Protein AF-A0A136NVB6-F1 (afdb_monomer_lite)

Sequence (111 aa):
YADDDYGMDKSFRREIEKVFPDQKMQELPFDHKIYSSHFSFPNGLPKIHEHDGKPPQGFGYYLNGRLCVYYTYETNISDGWANPREHEDPPEKREESFKMGTNIIVYVLNN

Foldseek 3Di:
DEECQQPCVVVCLVVVCVVVVPDDKDWDQLPPQLCPLPDHDSPDAAAQDAHPNDDKTWIADDDPNATPDIYIYGHPLVVLVDDCVVPVTDPVSNVSSVVSVVSNVSSVVPD

pLDDT: mean 95.72, std 4.09, range [60.44, 98.56]

Secondary structure (DSSP, 8-state):
-EE-TTT-HHHHHHHHHHHSTT---EEPPTTSGGGTSSS--TT-S---S-SSSPPPEEEEEEETTEEEEEEEES--GGGGGS-HHHH---HHHHHHHHHHHHHHHHHHHH-

Structure (mmCIF, N/CA/C/O backbone):
data_AF-A0A136NVB6-F1
#
_entry.id   AF-A0A136NVB6-F1
#
loop_
_atom_site.group_PDB
_atom_site.id
_atom_site.type_symbol
_atom_site.label_atom_id
_atom_site.label_alt_id
_atom_site.label_comp_id
_atom_site.label_asym_id
_atom_site.label_entity_id
_atom_site.label_seq_id
_atom_site.pdbx_PDB_ins_code
_atom_site.Cartn_x
_atom_site.Cartn_y
_atom_site.Cartn_z
_atom_site.occupancy
_atom_site.B_iso_or_equiv
_atom_site.auth_seq_id
_atom_site.auth_comp_id
_atom_site.auth_asym_id
_atom_site.auth_atom_id
_atom_site.pdbx_PDB_model_num
ATOM 1 N N . TYR A 1 1 ? -7.129 4.912 -0.275 1.00 94.38 1 TYR A N 1
ATOM 2 C CA . TYR A 1 1 ? -5.745 4.494 -0.539 1.00 94.38 1 TYR A CA 1
ATOM 3 C C . TYR A 1 1 ? -4.882 5.736 -0.504 1.00 94.38 1 TYR A C 1
ATOM 5 O O . TYR A 1 1 ? -5.317 6.750 -1.040 1.00 94.38 1 TYR A O 1
ATOM 13 N N . ALA A 1 2 ? -3.742 5.670 0.165 1.00 96.25 2 ALA A N 1
ATOM 14 C CA . ALA A 1 2 ? -2.711 6.696 0.179 1.00 96.25 2 ALA A CA 1
ATOM 15 C C . ALA A 1 2 ? -1.354 5.986 0.121 1.00 96.25 2 ALA A C 1
ATOM 17 O O . ALA A 1 2 ? -1.238 4.874 0.629 1.00 96.25 2 ALA A O 1
ATOM 18 N N . ASP A 1 3 ? -0.364 6.621 -0.482 1.00 93.69 3 ASP A N 1
ATOM 19 C CA . ASP A 1 3 ? 1.004 6.121 -0.600 1.00 93.69 3 ASP A CA 1
ATOM 20 C C . ASP A 1 3 ? 1.941 7.220 -0.111 1.00 93.69 3 ASP A C 1
ATOM 22 O O . ASP A 1 3 ? 1.600 8.399 -0.228 1.00 93.69 3 ASP A O 1
ATOM 26 N N . ASP A 1 4 ? 3.055 6.862 0.513 1.00 93.69 4 ASP A N 1
ATOM 27 C CA . ASP A 1 4 ? 3.959 7.842 1.095 1.00 93.69 4 ASP A CA 1
ATOM 28 C C . ASP A 1 4 ? 4.681 8.706 0.058 1.00 93.69 4 ASP A C 1
ATOM 30 O O . ASP A 1 4 ? 5.144 9.792 0.429 1.00 93.69 4 ASP A O 1
ATOM 34 N N . ASP A 1 5 ? 4.732 8.248 -1.199 1.00 89.06 5 ASP A N 1
ATOM 35 C CA . ASP A 1 5 ? 5.253 8.944 -2.381 1.00 89.06 5 ASP A CA 1
ATOM 36 C C . ASP A 1 5 ? 6.582 9.672 -2.119 1.00 89.06 5 ASP A C 1
ATOM 38 O O . ASP A 1 5 ? 6.816 10.807 -2.532 1.00 89.06 5 ASP A O 1
ATOM 42 N N . TYR A 1 6 ? 7.416 9.038 -1.293 1.00 90.19 6 TYR A N 1
ATOM 43 C CA . TYR A 1 6 ? 8.656 9.562 -0.736 1.00 90.19 6 TYR A CA 1
ATOM 44 C C . TYR A 1 6 ? 8.601 11.013 -0.215 1.00 90.19 6 TYR A C 1
ATOM 46 O O . TYR A 1 6 ? 9.302 11.919 -0.671 1.00 90.19 6 TYR A O 1
ATOM 54 N N . GLY A 1 7 ? 7.794 11.244 0.821 1.00 92.12 7 GLY A N 1
ATOM 55 C CA . GLY A 1 7 ? 7.813 12.516 1.560 1.00 92.12 7 GLY A CA 1
ATOM 56 C C . GLY A 1 7 ? 6.542 12.833 2.335 1.00 92.12 7 GLY A C 1
ATOM 57 O O . GLY A 1 7 ? 6.522 13.755 3.159 1.00 92.12 7 GLY A O 1
ATOM 58 N N . MET A 1 8 ? 5.477 12.066 2.114 1.00 95.31 8 MET A N 1
ATOM 59 C CA . MET A 1 8 ? 4.186 12.314 2.739 1.00 95.31 8 MET A CA 1
ATOM 60 C C . MET A 1 8 ? 4.078 11.721 4.151 1.00 95.31 8 MET A C 1
ATOM 62 O O . MET A 1 8 ? 3.281 12.231 4.938 1.00 95.31 8 MET A O 1
ATOM 66 N N . ASP A 1 9 ? 4.893 10.724 4.524 1.00 96.00 9 ASP A N 1
ATOM 67 C CA . ASP A 1 9 ? 4.684 9.901 5.732 1.00 96.00 9 ASP A CA 1
ATOM 68 C C . ASP A 1 9 ? 4.460 10.696 7.020 1.00 96.00 9 ASP A C 1
ATOM 70 O O . ASP A 1 9 ? 3.432 10.546 7.690 1.00 96.00 9 ASP A O 1
ATOM 74 N N . LYS A 1 10 ? 5.366 11.626 7.333 1.00 96.44 10 LYS A N 1
ATOM 75 C CA . LYS A 1 10 ? 5.258 12.448 8.546 1.00 96.44 10 LYS A CA 1
ATOM 76 C C . LYS A 1 10 ? 3.979 13.289 8.567 1.00 96.44 10 LYS A C 1
ATOM 78 O O . LYS A 1 10 ? 3.361 13.452 9.620 1.00 96.44 10 LYS A O 1
ATOM 83 N N . SER A 1 11 ? 3.599 13.854 7.422 1.00 97.38 11 SER A N 1
ATOM 84 C CA . SER A 1 11 ? 2.396 14.680 7.306 1.00 97.38 11 SER A CA 1
ATOM 85 C C . SER A 1 11 ? 1.136 13.821 7.349 1.00 97.38 11 SER A C 1
ATOM 87 O O . SER A 1 11 ? 0.214 14.158 8.088 1.00 97.38 11 SER A O 1
ATOM 89 N N . PHE A 1 12 ? 1.113 12.693 6.635 1.00 97.56 12 PHE A N 1
ATOM 90 C CA . PHE A 1 12 ? -0.014 11.765 6.617 1.00 97.56 12 PHE A CA 1
ATOM 91 C C . PHE A 1 12 ? -0.327 11.255 8.023 1.00 97.56 12 PHE A C 1
ATOM 93 O O . PHE A 1 12 ? -1.461 11.402 8.476 1.00 97.56 12 PHE A O 1
ATOM 100 N N . ARG A 1 13 ? 0.682 10.757 8.753 1.00 97.06 13 ARG A N 1
ATOM 101 C CA . ARG A 1 13 ? 0.527 10.276 10.138 1.00 97.06 13 ARG A CA 1
ATOM 102 C C . ARG A 1 13 ? -0.040 11.355 11.061 1.00 97.06 13 ARG A C 1
ATOM 104 O O . ARG A 1 13 ? -0.994 11.097 11.786 1.00 97.06 13 ARG A O 1
ATOM 111 N N . ARG A 1 14 ? 0.481 12.585 10.980 1.00 97.50 14 ARG A N 1
ATOM 112 C CA . ARG A 1 14 ? -0.003 13.715 11.791 1.00 97.50 14 ARG A CA 1
ATOM 113 C C . ARG A 1 14 ? -1.472 14.049 11.524 1.00 97.50 14 ARG A C 1
ATOM 115 O O . ARG A 1 14 ? -2.190 14.414 12.451 1.00 97.50 14 ARG A O 1
ATOM 122 N N . GLU A 1 15 ? -1.908 14.016 10.266 1.00 98.06 15 GLU A N 1
ATOM 123 C CA . GLU A 1 15 ? -3.284 14.386 9.919 1.00 98.06 15 GLU A CA 1
ATOM 124 C C . GLU A 1 15 ? -4.271 13.238 10.155 1.00 98.06 15 GLU A C 1
ATOM 126 O O . GLU A 1 15 ? -5.367 13.479 10.660 1.00 98.06 15 GLU A O 1
ATOM 131 N N . ILE A 1 16 ? -3.892 11.991 9.866 1.00 97.69 16 ILE A N 1
ATOM 132 C CA . ILE A 1 16 ? -4.795 10.843 10.017 1.00 97.69 16 ILE A CA 1
ATOM 133 C C . ILE A 1 16 ? -5.108 10.537 11.490 1.00 97.69 16 ILE A C 1
ATOM 135 O O . ILE A 1 16 ? -6.226 10.128 11.800 1.00 97.69 16 ILE A O 1
ATOM 139 N N . GLU A 1 17 ? -4.190 10.842 12.413 1.00 97.25 17 GLU A N 1
ATOM 140 C CA . GLU A 1 17 ? -4.438 10.794 13.863 1.00 97.25 17 GLU A CA 1
ATOM 141 C C . GLU A 1 17 ? -5.568 11.738 14.303 1.00 97.25 17 GLU A C 1
ATOM 143 O O . GLU A 1 17 ? -6.295 11.430 15.242 1.00 97.25 17 GLU A O 1
ATOM 148 N N . LYS A 1 18 ? -5.779 12.866 13.611 1.00 98.06 18 LYS A N 1
ATOM 149 C CA . LYS A 1 18 ? -6.904 13.773 13.905 1.00 98.06 18 LYS A CA 1
ATOM 150 C C . LYS A 1 18 ? -8.232 13.232 13.375 1.00 98.06 18 LYS A C 1
ATOM 152 O O . LYS A 1 18 ? -9.279 13.557 13.927 1.00 98.06 18 LYS A O 1
ATOM 157 N N . VAL A 1 19 ? -8.192 12.441 12.300 1.00 97.75 19 VAL A N 1
ATOM 158 C CA . VAL A 1 19 ? -9.377 11.807 11.697 1.00 97.75 19 VAL A CA 1
ATOM 159 C C . VAL A 1 19 ? -9.834 10.608 12.533 1.00 97.75 19 VAL A C 1
ATOM 161 O O . VAL A 1 19 ? -11.033 10.410 12.712 1.00 97.75 19 VAL A O 1
ATOM 164 N N . PHE A 1 20 ? -8.888 9.838 13.077 1.00 97.50 20 PHE A N 1
ATOM 165 C CA . PHE A 1 20 ? -9.142 8.661 13.909 1.00 97.50 20 PHE A CA 1
ATOM 166 C C . PHE A 1 20 ? -8.462 8.789 15.286 1.00 97.50 20 PHE A C 1
ATOM 168 O O . PHE A 1 20 ? -7.531 8.035 15.571 1.00 97.50 20 PHE A O 1
ATOM 175 N N . PRO A 1 21 ? -8.920 9.705 16.162 1.00 97.12 21 PRO A N 1
ATOM 176 C CA . PRO A 1 21 ? -8.244 10.007 17.431 1.00 97.12 21 PRO A CA 1
ATOM 177 C C . PRO A 1 21 ? -8.180 8.820 18.403 1.00 97.12 21 PRO A C 1
ATOM 179 O O . PRO A 1 21 ? -7.263 8.737 19.216 1.00 97.12 21 PRO A O 1
ATOM 182 N N . ASP A 1 22 ? -9.124 7.882 18.290 1.00 97.00 22 ASP A N 1
ATOM 18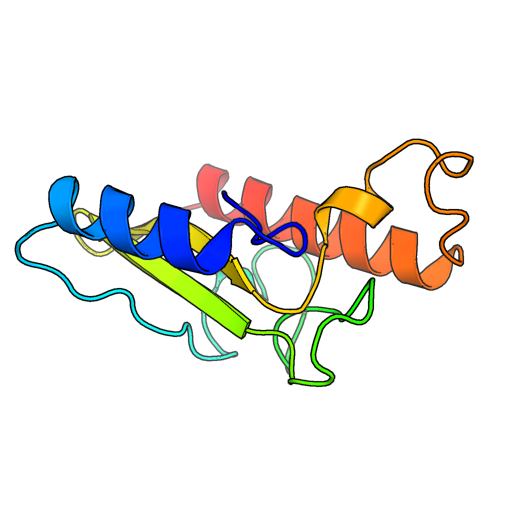3 C CA . ASP A 1 22 ? -9.234 6.714 19.172 1.00 97.00 22 ASP A CA 1
ATOM 184 C C . ASP A 1 22 ? -8.614 5.438 18.577 1.00 97.00 22 ASP A C 1
ATOM 186 O O . ASP A 1 22 ? -8.688 4.366 19.181 1.00 97.00 22 ASP A O 1
ATOM 190 N N . GLN A 1 23 ? -8.010 5.517 17.386 1.00 97.38 23 GLN A N 1
ATOM 191 C CA . GLN A 1 23 ? -7.337 4.385 16.750 1.00 97.38 23 GLN A CA 1
ATOM 192 C C . GLN A 1 23 ? -5.877 4.711 16.458 1.00 97.38 23 GLN A C 1
ATOM 194 O O . GLN A 1 23 ? -5.507 5.834 16.130 1.00 97.38 23 GLN A O 1
ATOM 199 N N . LYS A 1 24 ? -5.031 3.684 16.515 1.00 95.94 24 LYS A N 1
ATOM 200 C CA . LYS A 1 24 ? -3.658 3.768 16.018 1.00 95.94 24 LYS A CA 1
ATOM 201 C C . LYS A 1 24 ? -3.589 3.136 14.643 1.00 95.94 24 LYS A C 1
ATOM 203 O O . LYS A 1 24 ? -4.233 2.117 14.415 1.00 95.94 24 LYS A O 1
ATOM 208 N N . MET A 1 25 ? -2.773 3.707 13.766 1.00 96.56 25 MET A N 1
ATOM 209 C CA . MET A 1 25 ? -2.466 3.085 12.487 1.00 96.56 25 MET A CA 1
ATOM 210 C C . MET A 1 25 ? -1.794 1.729 12.727 1.00 96.56 25 MET A C 1
ATOM 212 O O . MET A 1 25 ? -0.793 1.655 13.442 1.00 96.56 25 MET A O 1
ATOM 216 N N . GLN A 1 26 ? -2.349 0.663 12.155 1.00 96.88 26 GLN A N 1
ATOM 217 C CA . GLN A 1 26 ? -1.845 -0.700 12.332 1.00 96.88 26 GLN A CA 1
ATOM 218 C C . GLN A 1 26 ? -1.228 -1.208 11.041 1.00 96.88 26 GLN A C 1
ATOM 220 O O . GLN A 1 26 ? -1.781 -0.977 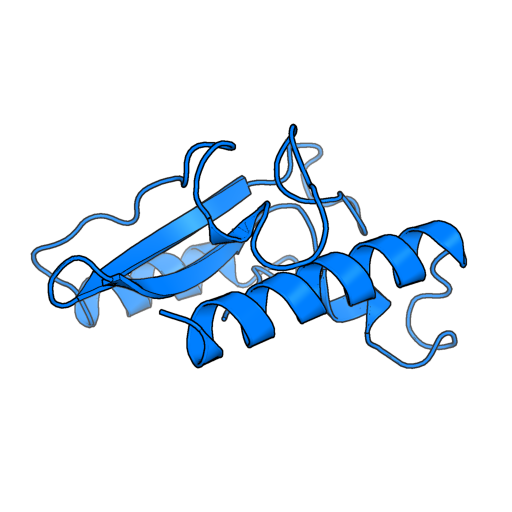9.970 1.00 96.88 26 GLN A O 1
ATOM 225 N N . GLU A 1 27 ? -0.103 -1.909 11.142 1.00 98.06 27 GLU A N 1
ATOM 226 C CA . GLU A 1 27 ? 0.440 -2.666 10.017 1.00 98.06 27 GLU A CA 1
ATOM 227 C C . GLU A 1 27 ? -0.459 -3.872 9.728 1.00 98.06 27 GLU A C 1
ATOM 229 O O . GLU A 1 27 ? -0.942 -4.541 10.645 1.00 98.06 27 GLU A O 1
ATOM 234 N N . LEU A 1 28 ? -0.724 -4.123 8.449 1.00 98.19 28 LEU A N 1
ATOM 235 C CA . LEU A 1 28 ? -1.558 -5.227 8.005 1.00 98.19 28 LEU A CA 1
ATOM 236 C C . LEU A 1 28 ? -0.707 -6.495 7.901 1.00 98.19 28 LEU A C 1
ATOM 238 O O . LEU A 1 28 ? 0.311 -6.477 7.205 1.00 98.19 28 LEU A O 1
ATOM 242 N N . PRO A 1 29 ? -1.144 -7.615 8.500 1.00 97.62 29 PRO A N 1
ATOM 243 C CA . PRO A 1 29 ? -0.466 -8.890 8.320 1.00 97.62 29 PRO A CA 1
ATOM 244 C C . PRO A 1 29 ? -0.589 -9.364 6.863 1.00 97.62 29 PRO A C 1
ATOM 246 O O . PRO A 1 29 ? -1.558 -9.043 6.172 1.00 97.62 29 PRO A O 1
ATOM 249 N N . PHE A 1 30 ? 0.380 -10.147 6.383 1.00 97.44 30 PHE A N 1
ATOM 250 C CA . PHE A 1 30 ? 0.414 -10.608 4.985 1.00 97.44 30 PHE A CA 1
ATOM 251 C C . PHE A 1 30 ? -0.728 -11.565 4.608 1.00 97.44 30 PHE A C 1
ATOM 253 O O . PHE A 1 30 ? -1.006 -11.752 3.427 1.00 97.44 30 PHE A O 1
ATOM 260 N N . ASP A 1 31 ? -1.434 -12.130 5.589 1.00 97.19 31 ASP A N 1
ATOM 261 C CA . ASP A 1 31 ? -2.648 -12.922 5.375 1.00 97.19 31 ASP A CA 1
ATOM 262 C C . ASP A 1 31 ? -3.922 -12.065 5.230 1.00 97.19 31 ASP A C 1
A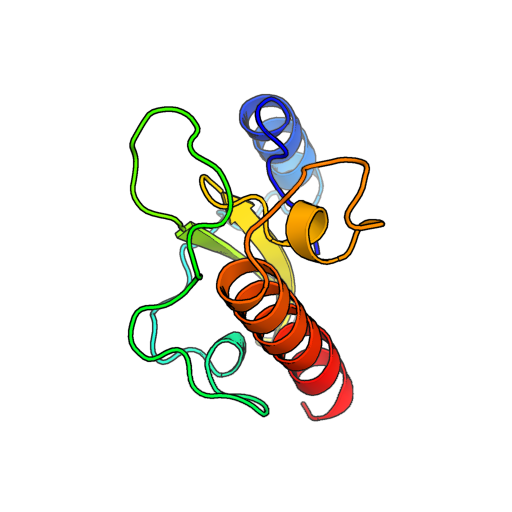TOM 264 O O . ASP A 1 31 ? -4.998 -12.594 4.929 1.00 97.19 31 ASP A O 1
ATOM 268 N N . HIS A 1 32 ? -3.829 -10.739 5.391 1.00 97.69 32 HIS A N 1
ATOM 269 C CA . HIS A 1 32 ? -4.961 -9.844 5.189 1.00 97.69 32 HIS A CA 1
ATOM 270 C C . HIS A 1 32 ? -5.480 -9.948 3.747 1.00 97.69 32 HIS A C 1
ATOM 272 O O . HIS A 1 32 ? -4.719 -9.902 2.779 1.00 97.69 32 HIS A O 1
ATOM 278 N N . LYS A 1 33 ? -6.810 -10.002 3.583 1.00 96.94 33 LYS A N 1
ATOM 279 C CA . LYS A 1 33 ? -7.473 -10.208 2.280 1.00 96.94 33 LYS A CA 1
ATOM 280 C C . LYS A 1 33 ? -7.066 -9.208 1.196 1.00 96.94 33 LYS A C 1
ATOM 282 O O . LYS A 1 33 ? -7.178 -9.523 0.017 1.00 96.94 33 LYS A O 1
ATOM 287 N N . ILE A 1 34 ? -6.600 -8.011 1.554 1.00 97.69 34 ILE A N 1
ATOM 288 C CA . ILE A 1 34 ? -6.109 -7.033 0.570 1.00 97.69 34 ILE A CA 1
ATOM 289 C C . ILE A 1 34 ? -4.921 -7.566 -0.246 1.00 97.69 34 ILE A C 1
ATOM 291 O O . ILE A 1 34 ? -4.758 -7.175 -1.390 1.00 97.69 34 ILE A O 1
ATOM 295 N N . TYR A 1 35 ? -4.136 -8.501 0.292 1.00 98.12 35 TYR A N 1
ATOM 296 C CA . TYR A 1 35 ? -3.006 -9.124 -0.403 1.00 98.12 35 TYR A CA 1
ATOM 297 C C . TYR A 1 35 ? -3.404 -10.354 -1.235 1.00 98.12 35 TYR A C 1
ATOM 299 O O . TYR A 1 35 ? -2.570 -10.931 -1.924 1.00 98.12 35 TYR A O 1
ATOM 307 N N . SER A 1 36 ? -4.673 -10.770 -1.193 1.00 97.75 36 SER A N 1
ATOM 308 C CA . SER A 1 36 ? -5.157 -12.003 -1.833 1.00 97.75 36 SER A CA 1
ATOM 309 C C . SER A 1 36 ? -6.561 -11.881 -2.443 1.00 97.75 36 SER A C 1
ATOM 311 O O . SER A 1 36 ? -7.205 -12.888 -2.726 1.00 97.75 36 SER A O 1
ATOM 313 N N . SER A 1 37 ? -7.058 -10.657 -2.659 1.00 96.88 37 SER A N 1
ATOM 314 C CA . SER A 1 37 ? -8.438 -10.422 -3.122 1.00 96.88 37 SER A CA 1
ATOM 315 C C . SER A 1 37 ? -8.692 -10.889 -4.560 1.00 96.88 37 SER A C 1
ATOM 317 O O . SER A 1 37 ? -9.784 -11.373 -4.852 1.00 96.88 37 SER A O 1
ATOM 319 N N . HIS A 1 38 ? -7.711 -10.757 -5.456 1.00 98.00 38 HIS A N 1
ATOM 320 C CA . HIS A 1 38 ? -7.773 -11.262 -6.834 1.00 98.00 38 HIS A CA 1
ATOM 321 C C . HIS A 1 38 ? -6.462 -11.935 -7.256 1.00 98.00 38 HIS A C 1
ATOM 323 O O . HIS A 1 38 ? -6.463 -13.064 -7.737 1.00 98.00 38 HIS A O 1
ATOM 329 N N . PHE A 1 39 ? -5.339 -11.258 -7.029 1.00 98.44 39 PHE A N 1
ATOM 330 C CA . PHE A 1 39 ? -3.983 -11.774 -7.186 1.00 98.44 39 PHE A CA 1
ATOM 331 C C . PHE A 1 39 ? -3.361 -12.068 -5.817 1.00 98.44 39 PHE A C 1
ATOM 333 O O . PHE A 1 39 ? -3.742 -11.458 -4.820 1.00 98.44 39 PHE A O 1
ATOM 340 N N . SER A 1 40 ? -2.399 -12.991 -5.761 1.00 98.25 40 SER A N 1
ATOM 341 C CA . SER A 1 40 ? -1.757 -13.409 -4.509 1.00 98.25 40 SER A CA 1
ATOM 342 C C . SER A 1 40 ? -0.424 -12.699 -4.284 1.00 98.25 40 SER A C 1
ATOM 344 O O . SER A 1 40 ? 0.463 -12.764 -5.134 1.00 98.25 40 SER A O 1
ATOM 346 N N . PHE A 1 41 ? -0.287 -12.080 -3.114 1.00 98.19 41 PHE A N 1
ATOM 347 C CA . PHE A 1 41 ? 0.911 -11.412 -2.617 1.00 98.19 41 PHE A CA 1
ATOM 348 C C . PHE A 1 41 ? 1.272 -11.962 -1.224 1.00 98.19 41 PHE A C 1
ATOM 350 O O . PHE A 1 41 ? 1.069 -11.292 -0.212 1.00 98.19 41 PHE A O 1
ATOM 357 N N . PRO A 1 42 ? 1.798 -13.199 -1.133 1.00 97.25 42 PRO A N 1
ATOM 358 C CA . PRO A 1 42 ? 2.020 -13.881 0.149 1.00 97.25 42 PRO A CA 1
ATOM 359 C C . PRO A 1 42 ? 3.069 -13.200 1.041 1.00 97.25 42 PRO A C 1
ATOM 361 O O . PRO A 1 42 ? 3.123 -13.469 2.237 1.00 97.25 42 PRO A O 1
ATOM 364 N N . ASN A 1 43 ? 3.890 -12.321 0.459 1.00 96.06 43 ASN A N 1
ATOM 365 C CA . ASN A 1 43 ? 4.930 -11.560 1.149 1.00 96.06 43 ASN A CA 1
ATOM 366 C C . ASN A 1 43 ? 4.566 -10.068 1.290 1.00 96.06 43 ASN A C 1
ATOM 368 O O . ASN A 1 43 ? 5.449 -9.247 1.519 1.00 96.06 43 ASN A O 1
ATOM 372 N N . GLY A 1 44 ? 3.291 -9.709 1.107 1.00 95.88 44 GLY A N 1
ATOM 373 C CA . GLY A 1 44 ? 2.832 -8.324 1.161 1.00 95.88 44 GLY A CA 1
ATOM 374 C C . GLY A 1 44 ? 3.148 -7.522 -0.104 1.00 95.88 44 GLY A C 1
ATOM 375 O O . GLY A 1 44 ? 3.117 -8.033 -1.221 1.00 95.88 44 GLY A O 1
ATOM 376 N N . LEU A 1 45 ? 3.393 -6.228 0.071 1.00 97.06 45 LEU A N 1
ATOM 377 C CA . LEU A 1 45 ? 3.510 -5.252 -1.012 1.00 97.06 45 LEU A CA 1
ATOM 378 C C . LEU A 1 45 ? 4.716 -5.499 -1.942 1.00 97.06 45 LEU A C 1
ATOM 380 O O . LEU A 1 45 ? 5.809 -5.799 -1.458 1.00 97.06 45 LEU A O 1
ATOM 384 N N . PRO A 1 46 ? 4.568 -5.304 -3.266 1.00 96.56 46 PRO A N 1
ATOM 385 C CA . PRO A 1 46 ? 5.707 -5.264 -4.176 1.00 96.56 46 PRO A CA 1
ATOM 386 C C . PRO A 1 46 ? 6.465 -3.933 -4.056 1.00 96.56 46 PRO A C 1
ATOM 388 O O . PRO A 1 46 ? 5.880 -2.874 -4.248 1.00 96.56 46 PRO A O 1
ATOM 391 N N . LYS A 1 47 ? 7.782 -3.978 -3.826 1.00 95.69 47 LYS A N 1
ATOM 392 C CA . LYS A 1 47 ? 8.660 -2.791 -3.863 1.00 95.69 47 LYS A CA 1
ATOM 393 C C . LYS A 1 47 ? 8.814 -2.304 -5.311 1.00 95.69 47 LYS A C 1
ATOM 395 O O . LYS A 1 47 ? 9.389 -3.047 -6.114 1.00 95.69 47 LYS A O 1
ATOM 400 N N . ILE A 1 48 ? 8.309 -1.112 -5.640 1.00 95.94 48 ILE A N 1
ATOM 401 C CA . ILE A 1 48 ? 8.405 -0.528 -6.991 1.00 95.94 48 ILE A CA 1
ATOM 402 C C . ILE A 1 48 ? 9.582 0.438 -7.066 1.00 95.94 48 ILE A C 1
ATOM 404 O O . ILE A 1 48 ? 10.477 0.207 -7.873 1.00 95.94 48 ILE A O 1
ATOM 408 N N . HIS A 1 49 ? 9.657 1.396 -6.139 1.00 92.81 49 HIS A N 1
ATOM 409 C CA . HIS A 1 49 ? 10.802 2.305 -5.993 1.00 92.81 49 HIS A CA 1
ATOM 410 C C . HIS A 1 49 ? 11.480 2.177 -4.632 1.00 92.81 49 HIS A C 1
ATOM 412 O O . HIS A 1 49 ? 10.871 1.756 -3.645 1.00 92.81 49 HIS A O 1
ATOM 418 N N . GLU A 1 50 ? 12.767 2.522 -4.587 1.00 89.56 50 GLU A N 1
ATOM 419 C CA . GLU A 1 50 ? 13.553 2.604 -3.356 1.00 89.56 50 GLU A CA 1
ATOM 420 C C . GLU A 1 50 ? 13.369 3.966 -2.678 1.00 89.56 50 GLU A C 1
ATOM 422 O O . GLU A 1 50 ? 13.427 5.005 -3.329 1.00 89.56 50 GLU A O 1
ATOM 427 N N . HIS A 1 51 ? 13.171 3.943 -1.358 1.00 89.31 51 HIS A N 1
ATOM 428 C CA . HIS A 1 51 ? 13.147 5.128 -0.499 1.00 89.31 51 HIS A CA 1
ATOM 429 C C . HIS A 1 51 ? 14.324 5.068 0.483 1.00 89.31 51 HIS A C 1
ATOM 431 O O . HIS A 1 51 ? 15.471 5.134 0.052 1.00 89.31 51 HIS A O 1
ATOM 437 N N . ASP A 1 52 ? 14.094 4.864 1.785 1.00 91.44 52 ASP A N 1
ATOM 438 C CA . ASP A 1 52 ? 15.161 4.801 2.793 1.00 91.44 52 ASP A CA 1
ATOM 439 C C . ASP A 1 52 ? 15.739 3.378 2.960 1.00 91.44 52 ASP A C 1
ATOM 441 O O . ASP A 1 52 ? 16.297 3.041 4.009 1.00 91.44 52 ASP A O 1
ATOM 445 N N . GLY A 1 53 ? 15.575 2.507 1.957 1.00 91.06 53 GLY A N 1
ATOM 446 C CA . GLY A 1 53 ? 16.060 1.122 1.975 1.00 91.06 53 GLY A CA 1
ATOM 447 C C . GLY A 1 53 ? 15.317 0.196 2.950 1.00 91.06 53 GLY A C 1
ATOM 448 O O . GLY A 1 53 ? 15.823 -0.877 3.293 1.00 91.06 53 GLY A O 1
ATOM 449 N N . LYS A 1 54 ? 14.126 0.585 3.425 1.00 93.38 54 LYS A N 1
ATOM 450 C CA . LYS A 1 54 ? 13.306 -0.241 4.325 1.00 93.38 54 LYS A CA 1
ATOM 451 C C . LYS A 1 54 ? 12.386 -1.177 3.528 1.00 93.38 54 LYS A C 1
ATOM 453 O O . LYS A 1 54 ? 12.127 -0.947 2.340 1.00 93.38 54 LYS A O 1
ATOM 458 N N . PRO A 1 55 ? 11.890 -2.262 4.150 1.00 95.31 55 PRO A N 1
ATOM 459 C CA . PRO A 1 55 ? 10.891 -3.115 3.513 1.00 95.31 55 PRO A CA 1
ATOM 460 C C . PRO A 1 55 ? 9.594 -2.338 3.218 1.00 95.31 55 PRO A C 1
ATOM 462 O O . PRO A 1 55 ? 9.262 -1.428 3.976 1.00 95.31 55 PRO A O 1
ATOM 465 N N . PRO A 1 56 ? 8.848 -2.704 2.160 1.00 96.94 56 PRO A N 1
ATOM 466 C CA . PRO A 1 56 ? 7.546 -2.112 1.877 1.00 96.94 56 PRO A CA 1
ATOM 467 C C . PRO A 1 56 ? 6.521 -2.553 2.931 1.00 96.94 56 PRO A C 1
ATOM 469 O O . PRO A 1 56 ? 6.462 -3.729 3.300 1.00 96.94 56 PRO A O 1
ATOM 472 N N . GLN A 1 57 ? 5.700 -1.620 3.415 1.00 97.62 57 GLN A N 1
ATOM 473 C CA . GLN A 1 57 ? 4.757 -1.863 4.512 1.00 97.62 57 GLN A CA 1
ATOM 474 C C . GLN A 1 57 ? 3.367 -1.321 4.196 1.00 97.62 57 GLN A C 1
ATOM 476 O O . GLN A 1 57 ? 3.208 -0.231 3.648 1.00 97.62 57 GLN A O 1
ATOM 481 N N . GLY A 1 58 ? 2.342 -2.097 4.548 1.00 97.94 58 GLY A N 1
ATOM 482 C CA . GLY A 1 58 ? 0.948 -1.709 4.385 1.00 97.94 58 GLY A CA 1
ATOM 483 C C . GLY A 1 58 ? 0.315 -1.458 5.737 1.00 97.94 58 GLY A C 1
ATOM 484 O O . GLY A 1 58 ? 0.326 -2.327 6.601 1.00 97.94 58 GLY A O 1
ATOM 485 N N . PHE A 1 59 ? -0.274 -0.287 5.904 1.00 98.38 59 PHE A N 1
ATOM 486 C CA . PHE A 1 59 ? -0.909 0.164 7.127 1.00 98.38 59 PHE A CA 1
ATOM 487 C C . PHE A 1 59 ? -2.382 0.483 6.911 1.00 98.38 59 PHE A C 1
ATOM 489 O O . PHE A 1 59 ? -2.822 0.748 5.790 1.00 98.38 59 PHE A O 1
ATOM 496 N N . GLY A 1 60 ? -3.161 0.509 7.987 1.00 97.75 60 GLY A N 1
ATOM 497 C CA . GLY A 1 60 ? -4.560 0.860 7.863 1.00 97.75 60 GLY A CA 1
ATOM 498 C C . GLY A 1 60 ? -5.289 1.223 9.137 1.00 97.75 60 GLY A C 1
ATOM 499 O O . GLY A 1 60 ? -4.786 1.084 10.254 1.00 97.75 60 GLY A O 1
ATOM 500 N N . TYR A 1 61 ? -6.509 1.692 8.897 1.00 98.19 61 TYR A N 1
ATOM 501 C CA . TYR A 1 61 ? -7.534 1.995 9.888 1.00 98.19 61 TYR A CA 1
ATOM 502 C C . TYR A 1 61 ? -8.810 1.239 9.543 1.00 98.19 61 TYR A C 1
ATOM 504 O O . TYR A 1 61 ? -9.096 0.983 8.365 1.00 98.19 61 TYR A O 1
ATOM 512 N N . TYR A 1 62 ? -9.587 0.913 10.572 1.00 96.38 62 TYR A N 1
ATOM 513 C CA . TYR A 1 62 ? -10.795 0.113 10.433 1.00 96.38 62 TYR A CA 1
ATOM 514 C C . TYR A 1 62 ? -12.025 0.897 10.887 1.00 96.38 62 TYR A C 1
ATOM 516 O O . TYR A 1 62 ? -12.021 1.570 11.915 1.00 96.38 62 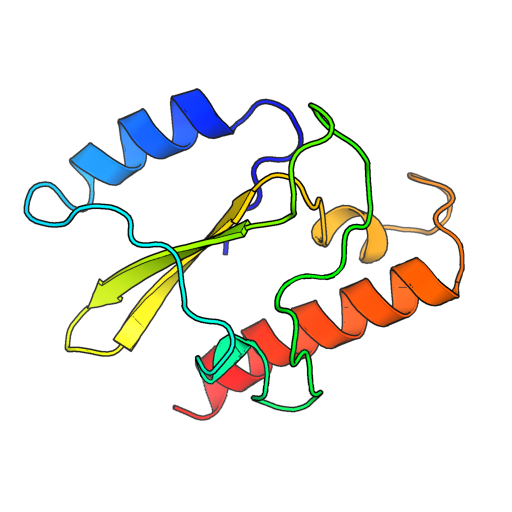TYR A O 1
ATOM 524 N N . LEU A 1 63 ? -13.121 0.760 10.149 1.00 95.25 63 LEU A N 1
ATOM 525 C CA . LEU A 1 63 ? -14.436 1.252 10.539 1.00 95.25 63 LEU A CA 1
ATOM 526 C C . LEU A 1 63 ? -15.415 0.080 10.489 1.00 95.25 63 LEU A C 1
ATOM 528 O O . LEU A 1 63 ? -15.526 -0.589 9.465 1.00 95.25 63 LEU A O 1
ATOM 532 N N . ASN A 1 64 ? -16.095 -0.200 11.604 1.00 94.06 64 ASN A N 1
ATOM 533 C CA . ASN A 1 64 ? -17.012 -1.342 11.744 1.00 94.06 64 ASN A CA 1
ATOM 534 C C . ASN A 1 64 ? -16.381 -2.693 11.347 1.00 94.06 64 ASN A C 1
ATOM 536 O O . ASN A 1 64 ? -17.013 -3.520 10.696 1.00 94.06 64 ASN A O 1
ATOM 540 N N . GLY A 1 65 ? -15.110 -2.903 11.709 1.00 92.88 65 GLY A N 1
ATOM 541 C CA . GLY A 1 65 ? -14.374 -4.137 11.408 1.00 92.88 65 GLY A CA 1
ATOM 542 C C . GLY A 1 65 ? -13.871 -4.257 9.965 1.00 92.88 65 GLY A C 1
ATOM 543 O O . GLY A 1 65 ? -13.281 -5.275 9.614 1.00 92.88 65 GLY A O 1
ATOM 544 N N . ARG A 1 66 ? -14.060 -3.229 9.130 1.00 94.50 66 ARG A N 1
ATOM 545 C CA . ARG A 1 66 ? -13.613 -3.202 7.733 1.00 94.50 66 ARG A CA 1
ATOM 546 C C . ARG A 1 66 ? -12.510 -2.173 7.528 1.00 94.50 66 ARG A C 1
ATOM 548 O O . ARG A 1 66 ? -12.631 -1.048 8.005 1.00 94.50 66 ARG A O 1
ATOM 555 N N . LEU A 1 67 ? -11.470 -2.540 6.779 1.00 97.12 67 LEU A N 1
ATOM 556 C CA . LEU A 1 67 ? -10.406 -1.617 6.391 1.00 97.12 67 LEU A CA 1
ATOM 557 C C . LEU A 1 67 ? -11.006 -0.469 5.564 1.00 97.12 67 LEU A C 1
ATOM 559 O O . LEU A 1 67 ? -11.586 -0.702 4.501 1.00 97.12 67 LEU A O 1
ATOM 563 N N . CYS A 1 68 ? -10.881 0.761 6.055 1.00 96.00 68 CYS A N 1
ATOM 564 C CA . CYS A 1 68 ? -11.408 1.961 5.396 1.00 96.00 68 CYS A CA 1
ATOM 565 C C . CYS A 1 68 ? -10.297 2.895 4.899 1.00 96.00 68 CYS A C 1
ATOM 567 O O . CYS A 1 68 ? -10.489 3.626 3.928 1.00 96.00 68 CYS A O 1
ATOM 569 N N . VAL A 1 69 ? -9.116 2.825 5.512 1.00 97.75 69 VAL A N 1
ATOM 570 C CA . VAL A 1 69 ? -7.902 3.500 5.052 1.00 97.75 69 VAL A CA 1
ATOM 571 C C . VAL A 1 69 ? -6.842 2.442 4.829 1.00 97.75 69 VAL A C 1
ATOM 573 O O . VAL A 1 69 ? -6.585 1.635 5.715 1.00 97.75 69 VAL A O 1
ATOM 576 N N . TYR A 1 70 ? -6.230 2.478 3.651 1.00 97.88 70 TYR A N 1
ATOM 577 C CA . TYR A 1 70 ? -5.043 1.704 3.330 1.00 97.88 70 TYR A CA 1
ATOM 578 C C . TYR A 1 70 ? -3.942 2.679 2.938 1.00 97.88 70 TYR A C 1
ATOM 580 O O . TYR A 1 70 ? -4.145 3.469 2.010 1.00 97.88 70 TYR A O 1
ATOM 588 N N . TYR A 1 71 ? -2.853 2.653 3.693 1.00 98.19 71 TYR A N 1
ATOM 589 C CA . TYR A 1 71 ? -1.689 3.504 3.527 1.00 98.19 71 TYR A CA 1
ATOM 590 C C . TYR A 1 71 ? -0.467 2.634 3.258 1.00 98.19 71 TYR A C 1
ATOM 592 O O . TYR A 1 71 ? -0.185 1.723 4.034 1.00 98.19 71 TYR A O 1
ATOM 600 N N . THR A 1 72 ? 0.237 2.891 2.169 1.00 97.69 72 THR A N 1
ATOM 601 C CA . THR A 1 72 ? 1.458 2.176 1.807 1.00 97.69 72 THR A CA 1
ATOM 602 C C . THR A 1 72 ? 2.678 3.041 2.091 1.00 97.69 72 THR A C 1
ATOM 604 O O . THR A 1 72 ? 2.635 4.255 1.925 1.00 97.69 72 THR A O 1
ATOM 607 N N . TYR A 1 73 ? 3.738 2.408 2.588 1.00 97.50 73 TYR A N 1
ATOM 608 C CA . TYR A 1 73 ? 5.006 3.041 2.937 1.00 97.50 73 TYR A CA 1
ATOM 609 C C . TYR A 1 73 ? 6.144 2.267 2.282 1.00 97.50 73 TYR A C 1
ATOM 611 O O . TYR A 1 73 ? 6.090 1.030 2.251 1.00 97.50 73 TYR A O 1
ATOM 619 N N . GLU A 1 74 ? 7.181 2.964 1.817 1.00 95.88 74 GLU A N 1
ATOM 620 C CA . GLU A 1 74 ? 8.396 2.332 1.296 1.00 95.88 74 GLU A CA 1
ATOM 621 C C . GLU A 1 74 ? 8.112 1.445 0.082 1.00 95.88 74 GLU A C 1
ATOM 623 O O . GLU A 1 74 ? 8.666 0.351 -0.021 1.00 95.88 74 GLU A O 1
ATOM 628 N N . THR A 1 75 ? 7.230 1.862 -0.830 1.00 95.00 75 THR A N 1
ATOM 629 C CA . THR A 1 75 ? 6.839 1.007 -1.962 1.00 95.00 75 THR A CA 1
ATOM 630 C C . THR A 1 75 ? 6.589 1.747 -3.272 1.00 95.00 75 THR A C 1
ATOM 632 O O . THR A 1 75 ? 7.095 1.273 -4.289 1.00 95.00 75 THR A O 1
ATOM 635 N N . ASN A 1 76 ? 5.842 2.861 -3.258 1.00 93.44 76 ASN A N 1
ATOM 636 C CA . ASN A 1 76 ? 5.394 3.610 -4.439 1.00 93.44 76 ASN A CA 1
ATOM 637 C C . ASN A 1 76 ? 4.657 2.764 -5.495 1.00 93.44 76 ASN A C 1
ATOM 639 O O . ASN A 1 76 ? 5.012 2.749 -6.671 1.00 93.44 76 ASN A O 1
ATOM 643 N N . ILE A 1 77 ? 3.593 2.046 -5.114 1.00 94.88 77 ILE A N 1
ATOM 644 C CA . ILE A 1 77 ? 2.835 1.245 -6.103 1.00 94.88 77 ILE A CA 1
ATOM 645 C C . ILE A 1 77 ? 2.223 2.126 -7.202 1.00 94.88 77 ILE A C 1
ATOM 647 O O . ILE A 1 77 ? 2.078 1.686 -8.344 1.00 94.88 77 ILE A O 1
ATOM 651 N N . SER A 1 78 ? 1.841 3.358 -6.863 1.00 93.38 78 SER A N 1
ATOM 652 C CA . SER A 1 78 ? 1.194 4.273 -7.803 1.00 93.38 78 SER A CA 1
ATOM 653 C C . SER A 1 78 ? 2.062 4.648 -9.000 1.00 93.38 78 SER A C 1
ATOM 655 O O . SER A 1 78 ? 1.509 4.913 -10.068 1.00 93.38 78 SER A O 1
ATOM 657 N N . ASP A 1 79 ? 3.384 4.593 -8.868 1.00 94.56 79 ASP A N 1
ATOM 658 C CA . ASP A 1 79 ? 4.325 4.936 -9.940 1.00 94.56 79 ASP A CA 1
ATOM 659 C C . ASP A 1 79 ? 4.211 3.948 -11.103 1.00 94.56 79 ASP A C 1
ATOM 661 O O . ASP A 1 79 ? 4.124 4.340 -12.269 1.00 94.56 79 ASP A O 1
ATOM 665 N N . GLY A 1 80 ? 4.029 2.661 -10.793 1.00 95.00 80 GLY A N 1
ATOM 666 C CA . GLY A 1 80 ? 3.808 1.639 -11.812 1.00 95.00 80 GLY A CA 1
ATOM 667 C C . GLY A 1 80 ? 2.483 1.797 -12.574 1.00 95.00 80 GLY A C 1
ATOM 668 O O . GLY A 1 80 ? 2.342 1.245 -13.672 1.00 95.00 80 GLY A O 1
ATOM 669 N N . TRP A 1 81 ? 1.518 2.557 -12.034 1.00 94.69 81 TRP A N 1
ATOM 670 C CA . TRP A 1 81 ? 0.251 2.883 -12.708 1.00 94.69 81 TRP A CA 1
ATOM 671 C C . TRP A 1 81 ? 0.370 4.063 -13.672 1.00 94.69 81 TRP A C 1
ATOM 673 O O . TRP A 1 81 ? -0.486 4.220 -14.551 1.00 94.69 81 TRP A O 1
ATOM 683 N N . ALA A 1 82 ? 1.397 4.896 -13.514 1.00 94.19 82 ALA A N 1
ATOM 684 C CA . ALA A 1 82 ? 1.619 6.050 -14.362 1.00 94.19 82 ALA A CA 1
ATOM 685 C C . ALA A 1 82 ? 2.003 5.640 -15.796 1.00 94.19 82 ALA A C 1
ATOM 687 O O . ALA A 1 82 ? 2.202 4.464 -16.144 1.00 94.19 82 ALA A O 1
ATOM 688 N N . ASN A 1 83 ? 2.077 6.639 -16.679 1.00 94.62 83 ASN A N 1
ATOM 689 C CA . ASN A 1 83 ? 2.585 6.410 -18.024 1.00 94.62 83 ASN A CA 1
ATOM 690 C C . ASN A 1 83 ? 4.042 5.908 -17.931 1.00 94.62 83 ASN A C 1
ATOM 692 O O . ASN A 1 83 ? 4.815 6.496 -17.177 1.00 94.62 83 ASN A O 1
ATOM 696 N N . PRO A 1 84 ? 4.441 4.876 -18.705 1.00 92.25 84 PRO A N 1
ATOM 697 C CA . PRO A 1 84 ? 5.791 4.316 -18.636 1.00 92.25 84 PRO A CA 1
ATOM 698 C C . PRO A 1 84 ? 6.914 5.353 -18.726 1.00 92.25 84 PRO A C 1
ATOM 700 O O . PRO A 1 84 ? 7.971 5.143 -18.155 1.00 92.25 84 PRO A O 1
ATOM 703 N N . ARG A 1 85 ? 6.698 6.469 -19.431 1.00 93.75 85 ARG A N 1
ATOM 704 C CA . ARG A 1 85 ? 7.711 7.518 -19.611 1.00 93.75 85 ARG A CA 1
ATOM 705 C C . ARG A 1 85 ? 8.011 8.347 -18.354 1.00 93.75 85 ARG A C 1
ATOM 707 O O . ARG A 1 85 ? 8.960 9.113 -18.383 1.00 93.75 85 ARG A O 1
ATOM 714 N N . GLU A 1 86 ? 7.159 8.293 -17.329 1.00 94.00 86 GLU A N 1
ATOM 715 C CA . GLU A 1 86 ? 7.305 9.152 -16.142 1.00 94.00 86 GLU A CA 1
ATOM 716 C C . GLU A 1 86 ? 8.321 8.560 -15.152 1.00 94.00 86 GLU A C 1
ATOM 718 O O . GLU A 1 86 ? 9.128 9.298 -14.597 1.00 94.00 86 GLU A O 1
ATOM 723 N N . HIS A 1 87 ? 8.318 7.231 -14.984 1.00 92.62 87 HIS A N 1
ATOM 724 C CA . HIS A 1 87 ? 9.201 6.521 -14.045 1.00 92.62 87 HIS A CA 1
ATOM 725 C C . HIS A 1 87 ? 10.124 5.498 -14.722 1.00 92.62 87 HIS A C 1
ATOM 727 O O . HIS A 1 87 ? 11.062 5.018 -14.098 1.00 92.62 87 HIS A O 1
ATOM 733 N N . GLU A 1 88 ? 9.863 5.150 -15.988 1.00 93.50 88 GLU A N 1
ATOM 734 C CA . GLU A 1 88 ? 10.626 4.155 -16.7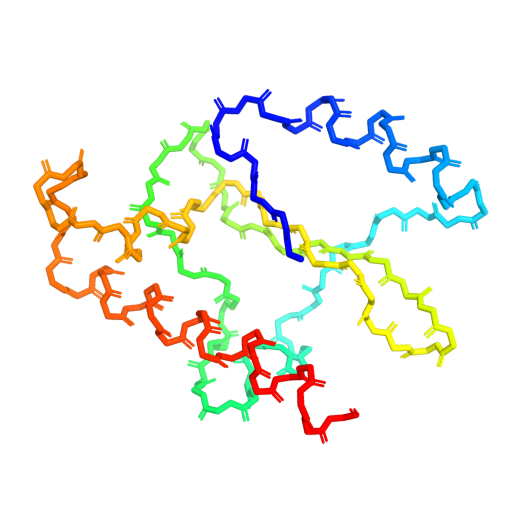60 1.00 93.50 88 GLU A CA 1
ATOM 735 C C . GLU A 1 88 ? 10.731 2.776 -16.077 1.00 93.50 88 GLU A C 1
ATOM 737 O O . GLU A 1 88 ? 11.660 2.007 -16.324 1.00 93.50 88 GLU A O 1
ATOM 742 N N . ASP A 1 89 ? 9.731 2.437 -15.256 1.00 94.56 89 ASP A N 1
ATOM 743 C CA . ASP A 1 89 ? 9.672 1.173 -14.527 1.00 94.56 89 ASP A CA 1
ATOM 744 C C . ASP A 1 89 ? 9.712 -0.046 -15.464 1.00 94.56 89 ASP A C 1
ATOM 746 O O . ASP A 1 89 ? 8.970 -0.089 -16.461 1.00 94.56 89 ASP A O 1
ATOM 750 N N . PRO A 1 90 ? 10.493 -1.094 -15.122 1.00 96.25 90 PRO A N 1
ATOM 751 C CA . PRO A 1 90 ? 10.493 -2.346 -15.863 1.00 96.25 90 PRO A CA 1
ATOM 752 C C . PRO A 1 90 ? 9.078 -2.929 -16.008 1.00 96.25 90 PRO A C 1
ATOM 754 O O . PRO A 1 90 ? 8.272 -2.836 -15.072 1.00 96.25 90 PRO A O 1
ATOM 757 N N . PRO A 1 91 ? 8.749 -3.580 -17.141 1.00 96.88 91 PRO A N 1
ATOM 758 C CA . PRO A 1 91 ? 7.419 -4.143 -17.367 1.00 96.88 91 PRO A CA 1
ATOM 759 C C . PRO A 1 91 ? 6.929 -5.055 -16.236 1.00 96.88 91 PRO A C 1
ATOM 761 O O . 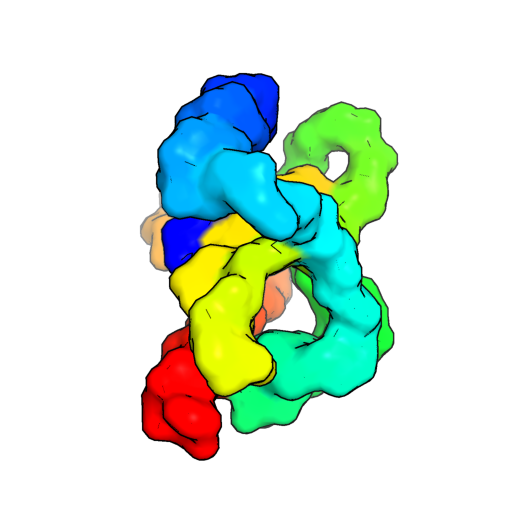PRO A 1 91 ? 5.752 -4.989 -15.880 1.00 96.88 91 PRO A O 1
ATOM 764 N N . GLU A 1 92 ? 7.809 -5.858 -15.629 1.00 97.00 92 GLU A N 1
ATOM 765 C CA . GLU A 1 92 ? 7.453 -6.710 -14.492 1.00 97.00 92 GLU A CA 1
ATOM 766 C C . GLU A 1 92 ? 7.020 -5.919 -13.248 1.00 97.00 92 GLU A C 1
ATOM 768 O O . GLU A 1 92 ? 6.048 -6.300 -12.597 1.00 97.00 92 GLU A O 1
ATOM 773 N N . LYS A 1 93 ? 7.665 -4.785 -12.948 1.00 96.75 93 LYS A N 1
ATOM 774 C CA . LYS A 1 93 ? 7.318 -3.928 -11.803 1.00 96.75 93 LYS A CA 1
ATOM 775 C C . LYS A 1 93 ? 5.994 -3.213 -12.013 1.00 96.75 93 LYS A C 1
ATOM 777 O O . LYS A 1 93 ? 5.170 -3.117 -11.100 1.00 96.75 93 LYS A O 1
ATOM 782 N N . ARG A 1 94 ? 5.738 -2.789 -13.248 1.00 97.44 94 ARG A N 1
ATOM 783 C CA . ARG A 1 94 ? 4.445 -2.212 -13.631 1.00 97.44 94 ARG A CA 1
ATOM 784 C C . ARG A 1 94 ? 3.323 -3.238 -13.500 1.00 97.44 94 ARG A C 1
ATOM 786 O O . ARG A 1 94 ? 2.273 -2.934 -12.942 1.00 97.44 94 ARG A O 1
ATOM 793 N N . GLU A 1 95 ? 3.558 -4.469 -13.939 1.00 98.25 95 GLU A N 1
ATOM 794 C CA . GLU A 1 95 ? 2.603 -5.570 -13.793 1.00 98.25 95 GLU A CA 1
ATOM 795 C C . GLU A 1 95 ? 2.320 -5.902 -12.314 1.00 98.25 95 GLU A C 1
ATOM 797 O O . GLU A 1 95 ? 1.156 -6.048 -11.932 1.00 98.25 95 GLU A O 1
ATOM 802 N N . GLU A 1 96 ? 3.349 -5.978 -11.459 1.00 98.19 96 GLU A N 1
ATOM 803 C CA . GLU A 1 96 ? 3.184 -6.122 -10.001 1.00 98.19 96 GLU A CA 1
ATOM 804 C C . GLU A 1 96 ? 2.320 -4.990 -9.422 1.00 98.19 96 GLU A C 1
ATOM 806 O O . GLU A 1 96 ? 1.390 -5.244 -8.647 1.00 98.19 96 GLU A O 1
ATOM 811 N N . SER A 1 97 ? 2.568 -3.754 -9.862 1.00 97.88 97 SER A N 1
ATOM 812 C CA . SER A 1 97 ? 1.819 -2.572 -9.431 1.00 97.88 97 SER A CA 1
ATOM 813 C C . SER A 1 97 ? 0.347 -2.642 -9.824 1.00 97.88 97 SER A C 1
ATOM 815 O O . SER A 1 97 ? -0.532 -2.428 -8.985 1.00 97.88 97 SER A O 1
ATOM 817 N N . PHE A 1 98 ? 0.043 -2.980 -11.081 1.00 98.31 98 PHE A N 1
ATOM 818 C CA . PHE A 1 98 ? -1.337 -3.126 -11.554 1.00 98.31 98 PHE A CA 1
ATOM 819 C C . PHE A 1 98 ? -2.073 -4.265 -10.848 1.00 98.31 98 PHE A C 1
ATOM 821 O O . PHE A 1 98 ? -3.252 -4.119 -10.508 1.00 98.31 98 PHE A O 1
ATOM 828 N N . LYS A 1 99 ? -1.395 -5.381 -10.567 1.00 98.56 99 LYS A N 1
ATOM 829 C CA . LYS A 1 99 ? -1.970 -6.492 -9.798 1.00 98.56 99 LYS A CA 1
ATOM 830 C C . LYS A 1 99 ? -2.314 -6.079 -8.370 1.00 98.56 99 LYS A C 1
ATOM 832 O O . LYS A 1 99 ? -3.426 -6.353 -7.914 1.00 98.56 99 LYS A O 1
ATOM 837 N N . MET A 1 100 ? -1.416 -5.379 -7.676 1.00 98.44 100 MET A N 1
ATOM 838 C CA . MET A 1 100 ? -1.701 -4.905 -6.318 1.00 98.44 100 MET A CA 1
ATOM 839 C C . MET A 1 100 ? -2.791 -3.820 -6.313 1.00 98.44 100 MET A C 1
ATOM 841 O O . MET A 1 100 ? -3.697 -3.859 -5.480 1.00 98.44 100 MET A O 1
ATOM 845 N N . GLY A 1 101 ? -2.793 -2.916 -7.297 1.00 98.00 101 GLY A N 1
ATOM 846 C CA . GLY A 1 101 ? -3.884 -1.958 -7.511 1.00 98.00 101 GLY A CA 1
ATOM 847 C C . GLY A 1 101 ? -5.236 -2.643 -7.738 1.00 98.00 101 GLY A C 1
ATOM 848 O O . GLY A 1 101 ? -6.235 -2.276 -7.119 1.00 98.00 101 GLY A O 1
ATOM 849 N N . THR A 1 102 ? -5.261 -3.708 -8.545 1.00 98.31 102 THR A N 1
ATOM 850 C CA . THR A 1 102 ? -6.460 -4.533 -8.768 1.00 98.31 102 THR A CA 1
ATOM 851 C C . THR A 1 102 ? -6.962 -5.128 -7.460 1.00 98.31 102 THR A C 1
ATOM 853 O O . THR A 1 102 ? -8.152 -5.053 -7.172 1.00 98.31 102 THR A O 1
ATOM 856 N N . ASN A 1 103 ? -6.070 -5.656 -6.624 1.00 98.25 103 ASN A N 1
ATOM 857 C CA . ASN A 1 103 ? -6.438 -6.169 -5.310 1.00 98.25 103 ASN A CA 1
ATOM 858 C C . ASN A 1 103 ? -7.100 -5.116 -4.412 1.00 98.25 103 ASN A C 1
ATOM 860 O O . ASN A 1 103 ? -8.092 -5.435 -3.761 1.00 98.25 103 ASN A O 1
ATOM 864 N N . ILE A 1 104 ? -6.600 -3.874 -4.395 1.00 97.56 104 ILE A N 1
ATOM 865 C CA . ILE A 1 104 ? -7.197 -2.772 -3.618 1.00 97.56 104 ILE A CA 1
ATOM 866 C C . ILE A 1 104 ? -8.638 -2.508 -4.083 1.00 97.56 104 ILE A C 1
ATOM 868 O O . ILE A 1 104 ? -9.548 -2.400 -3.256 1.00 97.56 104 ILE A O 1
ATOM 872 N N . ILE A 1 105 ? -8.862 -2.450 -5.400 1.00 97.69 105 ILE A N 1
ATOM 873 C CA . ILE A 1 105 ? -10.195 -2.226 -5.980 1.00 97.69 105 ILE A CA 1
ATOM 874 C C . ILE A 1 105 ? -11.124 -3.421 -5.728 1.00 97.69 105 ILE A C 1
ATOM 876 O O . ILE A 1 105 ? -12.270 -3.255 -5.316 1.00 97.69 105 ILE A O 1
ATOM 880 N N . VAL A 1 106 ? -10.639 -4.645 -5.916 1.00 97.94 106 VAL A N 1
ATOM 881 C CA . VAL A 1 106 ? -11.431 -5.857 -5.679 1.00 97.94 106 VAL A CA 1
ATOM 882 C C . VAL A 1 106 ? -11.785 -5.994 -4.197 1.00 97.94 106 VAL A C 1
ATOM 884 O O . VAL A 1 106 ? -12.929 -6.306 -3.876 1.00 97.94 106 VAL A O 1
ATOM 887 N N . TYR A 1 107 ? -10.857 -5.691 -3.285 1.00 97.19 107 TYR A N 1
ATOM 888 C CA . TYR A 1 107 ? -11.114 -5.700 -1.845 1.00 97.19 107 TYR A CA 1
ATOM 889 C C . TYR A 1 107 ? -12.263 -4.758 -1.468 1.00 97.19 107 TYR A C 1
ATOM 891 O O . TYR A 1 107 ? -13.132 -5.148 -0.682 1.00 97.19 107 TYR A O 1
ATOM 899 N N . VAL A 1 108 ? -12.283 -3.537 -2.026 1.00 95.44 108 VAL A N 1
ATOM 900 C CA . VAL A 1 108 ? -13.330 -2.552 -1.714 1.00 95.44 108 VAL A CA 1
ATOM 901 C C . VAL A 1 108 ? -14.680 -2.899 -2.353 1.00 95.44 108 VAL A C 1
ATOM 903 O O . VAL A 1 108 ? -15.705 -2.518 -1.799 1.00 95.44 108 VAL A O 1
ATOM 906 N N . LEU A 1 109 ? -14.710 -3.644 -3.461 1.00 96.12 109 LEU A N 1
ATOM 907 C CA . LEU A 1 109 ? -15.958 -4.028 -4.136 1.00 96.12 109 LEU A CA 1
ATOM 908 C C . LEU A 1 109 ? -16.571 -5.349 -3.636 1.00 96.12 109 LEU A C 1
ATOM 910 O O . LEU A 1 109 ? -17.784 -5.511 -3.729 1.00 96.12 109 LEU A O 1
ATOM 914 N N . ASN A 1 110 ? -15.763 -6.283 -3.123 1.00 87.62 110 ASN A N 1
ATOM 915 C CA . ASN A 1 110 ? -16.205 -7.654 -2.814 1.00 87.62 110 ASN A CA 1
ATOM 916 C C . ASN A 1 110 ? -16.420 -7.963 -1.326 1.00 87.62 110 ASN A C 1
ATOM 918 O O . ASN A 1 110 ? -16.837 -9.074 -0.997 1.00 87.62 110 ASN A O 1
ATOM 922 N N . ASN A 1 111 ? -16.118 -7.030 -0.426 1.00 60.44 111 ASN A N 1
ATOM 923 C CA . ASN A 1 111 ? -16.400 -7.169 1.007 1.00 60.44 111 ASN A CA 1
ATOM 924 C C . ASN A 1 111 ? -17.365 -6.083 1.456 1.00 60.44 111 ASN A C 1
ATOM 926 O O . ASN A 1 111 ? -17.458 -5.058 0.745 1.00 60.44 111 ASN A O 1
#

Radius of gyration: 13.87 Å; chains: 1; bounding box: 33×29×39 Å